Protein AF-X1B5K2-F1 (afdb_monomer_lite)

Organism: NCBI:txid412755

Radius of gyration: 12.92 Å; chains: 1; bounding box: 32×36×31 Å

InterPro domains:
  IPR039564 Peptidase C39-like [PF13529] (12-73)

Sequence (97 aa):
KELGFESKYCSLTLEEIKNALVKNIPIIAIQDYSLSNSLAHARVIIGYDDIHQEIITNDPIIGKNYKMSYSNFLAINISSNKDYCKSILISQEDVTL

Foldseek 3Di:
DDPQKDKDWDKDFPVRVQVCLVVVWKKKFWFAPFLVGRDTAIWIFNDADPVQQWTFTAGPPPGHRDIDHPVRCLSGAPDPRSRITGIMIIGNDDDDD

Secondary structure (DSSP, 8-state):
---S-EEEEEEE-HHHHHHHHHTT--EEEEEEEETTEEEEEEEEEEEEETTTTEEEEEETTTEEEEEEEHHHHHHTBSSSSTT-EEEEEEESS----

pLDDT: mean 94.26, std 6.34, range [66.25, 98.62]

Structure (mmCIF, N/CA/C/O backbone):
data_AF-X1B5K2-F1
#
_entry.id   AF-X1B5K2-F1
#
loop_
_atom_site.group_PDB
_atom_site.id
_atom_site.type_symbol
_atom_site.label_atom_id
_atom_site.label_alt_id
_atom_site.label_comp_id
_atom_site.label_asym_id
_atom_site.label_entity_id
_atom_site.label_seq_id
_atom_site.pdbx_PDB_ins_code
_atom_site.Cartn_x
_atom_site.Cartn_y
_atom_site.Cartn_z
_atom_site.occupancy
_atom_site.B_iso_or_equiv
_atom_site.auth_seq_id
_atom_site.auth_comp_id
_atom_site.auth_asym_id
_atom_site.auth_atom_id
_atom_site.pdbx_PDB_model_num
ATOM 1 N N . LYS A 1 1 ? -16.928 19.448 -3.160 1.00 75.44 1 LYS A N 1
ATOM 2 C CA . LYS A 1 1 ? -17.779 18.955 -2.052 1.00 75.44 1 LYS A CA 1
ATOM 3 C C . LYS A 1 1 ? -16.917 18.018 -1.231 1.00 75.44 1 LYS A C 1
ATOM 5 O O . LYS A 1 1 ? -16.408 17.064 -1.804 1.00 75.44 1 LYS A O 1
ATOM 10 N N . GLU A 1 2 ? -16.690 18.338 0.033 1.00 88.25 2 GLU A N 1
ATOM 11 C CA . GLU A 1 2 ? -15.930 17.490 0.954 1.00 88.25 2 GLU A CA 1
ATOM 12 C C . GLU A 1 2 ? -16.828 16.366 1.485 1.00 88.25 2 GLU A C 1
ATOM 14 O O . GLU A 1 2 ? -18.052 16.523 1.537 1.00 88.25 2 GLU A O 1
ATOM 19 N N . LEU A 1 3 ? -16.231 15.217 1.809 1.00 90.75 3 LEU A N 1
ATOM 20 C CA . LEU A 1 3 ? -16.952 14.031 2.288 1.00 90.75 3 LEU A CA 1
ATOM 21 C C . LEU A 1 3 ? -17.012 13.937 3.824 1.00 90.75 3 LEU A C 1
ATOM 23 O O . LEU A 1 3 ? -17.673 13.035 4.327 1.00 90.75 3 LEU A O 1
ATOM 27 N N . GLY A 1 4 ? -16.366 14.860 4.548 1.00 92.25 4 GLY A N 1
ATOM 28 C CA . GLY A 1 4 ? -16.365 14.900 6.017 1.00 92.25 4 GLY A CA 1
ATOM 29 C C . GLY A 1 4 ? -15.451 13.868 6.685 1.00 92.25 4 GLY A C 1
ATOM 30 O O . GLY A 1 4 ? -15.752 13.435 7.789 1.00 92.25 4 GLY A O 1
ATOM 31 N N . PHE A 1 5 ? -14.380 13.446 6.006 1.00 90.81 5 PHE A N 1
ATOM 32 C CA . PHE A 1 5 ? -13.333 12.598 6.581 1.00 90.81 5 PHE A CA 1
ATOM 33 C C . PHE A 1 5 ? -12.066 13.411 6.802 1.00 90.81 5 PHE A C 1
ATOM 35 O O . PHE A 1 5 ? -11.729 14.255 5.966 1.00 90.81 5 PHE A O 1
ATOM 42 N N . GLU A 1 6 ? -11.331 13.065 7.851 1.00 91.69 6 GLU A N 1
ATOM 43 C CA . GLU A 1 6 ? -9.962 13.520 8.020 1.00 91.69 6 GLU A CA 1
ATOM 44 C C . GLU A 1 6 ? -9.032 12.718 7.116 1.00 91.69 6 GLU A C 1
ATOM 46 O O . GLU A 1 6 ? -9.230 11.522 6.865 1.00 91.69 6 GLU A O 1
ATOM 51 N N . SER A 1 7 ? -8.011 13.393 6.591 1.00 91.81 7 SER A N 1
ATOM 52 C CA . SER A 1 7 ? -7.016 12.747 5.745 1.00 91.81 7 SER A CA 1
ATOM 53 C C . SER A 1 7 ? -5.613 13.242 6.043 1.00 91.81 7 SER A C 1
ATOM 55 O O . SER A 1 7 ? -5.383 14.431 6.259 1.00 91.81 7 SER A O 1
ATOM 57 N N . LYS A 1 8 ? -4.653 12.319 6.016 1.00 93.19 8 LYS A N 1
ATOM 58 C CA . LYS A 1 8 ? -3.242 12.626 6.246 1.00 93.19 8 LYS A CA 1
ATOM 59 C C . LYS A 1 8 ? -2.391 11.995 5.164 1.00 93.19 8 LYS A C 1
ATOM 61 O O . LYS A 1 8 ? -2.379 10.776 5.012 1.00 93.19 8 LYS A O 1
ATOM 66 N N . TYR A 1 9 ? -1.644 12.830 4.450 1.00 95.12 9 TYR A N 1
ATOM 67 C CA . TYR A 1 9 ? -0.584 12.374 3.562 1.00 95.12 9 TYR A CA 1
ATOM 68 C C . TYR A 1 9 ? 0.708 12.170 4.358 1.00 95.12 9 TYR A C 1
ATOM 70 O O . TYR A 1 9 ? 1.170 13.076 5.054 1.00 95.12 9 TYR A O 1
ATOM 78 N N . CYS A 1 10 ? 1.291 10.980 4.271 1.00 95.31 10 CYS A N 1
ATOM 79 C CA . CYS A 1 10 ? 2.529 10.631 4.959 1.00 95.31 10 CYS A CA 1
ATOM 80 C C . CYS A 1 10 ? 3.309 9.550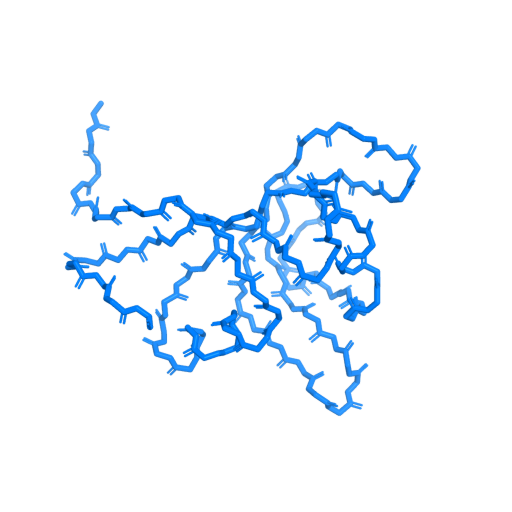 4.198 1.00 95.31 10 CYS A C 1
ATOM 82 O O . CYS A 1 10 ? 2.913 9.103 3.121 1.00 95.31 10 CYS A O 1
ATOM 84 N N . SER A 1 11 ? 4.440 9.142 4.763 1.00 96.44 11 SER A N 1
ATOM 85 C CA . SER A 1 11 ? 5.226 8.005 4.294 1.00 96.44 11 SER A CA 1
ATOM 86 C C . SER A 1 11 ? 5.201 6.931 5.369 1.00 96.44 11 SER A C 1
ATOM 88 O O . SER A 1 11 ? 5.526 7.236 6.513 1.00 96.44 11 SER A O 1
ATOM 90 N N . LEU A 1 12 ? 4.832 5.706 5.003 1.00 97.00 12 LEU A N 1
ATOM 91 C CA . LEU A 1 12 ? 4.711 4.579 5.926 1.00 97.00 12 LEU A CA 1
ATOM 92 C C . LEU A 1 12 ? 5.580 3.413 5.473 1.00 97.00 12 LEU A C 1
ATOM 94 O O . LEU A 1 12 ? 5.639 3.092 4.286 1.00 97.00 12 LEU A O 1
ATOM 98 N N . THR A 1 13 ? 6.206 2.750 6.427 1.00 97.94 13 THR A N 1
ATOM 99 C CA . THR A 1 13 ? 6.790 1.424 6.250 1.00 97.94 13 THR A CA 1
ATOM 100 C C . THR A 1 13 ? 5.699 0.363 6.127 1.00 97.94 13 THR A C 1
ATOM 102 O O . THR A 1 13 ? 4.547 0.573 6.515 1.00 97.94 13 THR A O 1
ATOM 105 N N . LEU A 1 14 ? 6.061 -0.817 5.617 1.00 97.75 14 LEU A N 1
ATOM 106 C CA . LEU A 1 14 ? 5.142 -1.956 5.570 1.00 97.75 14 LEU A CA 1
ATOM 107 C C . LEU A 1 14 ? 4.584 -2.306 6.962 1.00 97.75 14 LEU A C 1
ATOM 109 O O . LEU A 1 14 ? 3.411 -2.643 7.081 1.00 97.75 14 LEU A O 1
ATOM 113 N N . GLU A 1 15 ? 5.398 -2.190 8.010 1.00 97.88 15 GLU A N 1
ATOM 114 C CA . GLU A 1 15 ? 4.971 -2.476 9.381 1.00 97.88 15 GLU A CA 1
ATOM 115 C C . GLU A 1 15 ? 3.969 -1.436 9.903 1.00 97.88 15 GLU A C 1
ATOM 117 O O . GLU A 1 15 ? 2.941 -1.787 10.477 1.00 97.88 15 GLU A O 1
ATOM 122 N N . GLU A 1 16 ? 4.200 -0.148 9.639 1.00 97.25 16 GLU A N 1
ATOM 123 C CA . GLU A 1 16 ? 3.240 0.909 9.987 1.00 97.25 16 GLU A CA 1
ATOM 124 C C . GLU A 1 16 ? 1.917 0.755 9.224 1.00 97.25 16 GLU A C 1
ATOM 126 O O . GLU A 1 16 ? 0.849 0.983 9.795 1.00 97.25 16 GLU A O 1
ATOM 131 N N . ILE A 1 17 ? 1.971 0.304 7.965 1.00 97.25 17 ILE A N 1
ATOM 132 C CA . ILE A 1 17 ? 0.776 -0.051 7.189 1.00 97.25 17 ILE A CA 1
ATOM 133 C C . ILE A 1 17 ? 0.000 -1.172 7.890 1.00 97.25 17 ILE A C 1
ATOM 135 O O . ILE A 1 17 ? -1.204 -1.036 8.102 1.00 97.25 17 ILE A O 1
ATOM 139 N N . LYS A 1 18 ? 0.663 -2.264 8.291 1.00 97.06 18 LYS A N 1
ATOM 140 C CA . LYS A 1 18 ? 0.008 -3.366 9.019 1.00 97.06 18 LYS A CA 1
ATOM 141 C C . LYS A 1 18 ? -0.618 -2.887 10.327 1.00 97.06 18 LYS A C 1
ATOM 143 O O . LYS A 1 18 ? -1.778 -3.195 10.597 1.00 97.06 18 LYS A O 1
ATOM 148 N N . ASN A 1 19 ? 0.103 -2.069 11.091 1.00 95.75 19 ASN A N 1
ATOM 149 C CA . ASN A 1 19 ? -0.389 -1.494 12.344 1.00 95.75 19 ASN A CA 1
ATOM 150 C C . ASN A 1 19 ? -1.644 -0.630 12.144 1.00 95.75 19 ASN A C 1
ATOM 152 O O . ASN A 1 19 ? -2.565 -0.678 12.961 1.00 95.75 19 ASN A O 1
ATOM 156 N N . ALA A 1 20 ? -1.718 0.135 11.054 1.00 94.19 20 ALA A N 1
ATOM 157 C CA . ALA A 1 20 ? -2.913 0.898 10.706 1.00 94.19 20 ALA A CA 1
ATOM 158 C C . ALA A 1 20 ? -4.097 -0.010 10.327 1.00 94.19 20 ALA A C 1
ATOM 160 O O . ALA A 1 20 ? -5.223 0.235 10.764 1.00 94.19 20 ALA A O 1
ATOM 161 N N . LEU A 1 21 ? -3.851 -1.090 9.579 1.00 94.1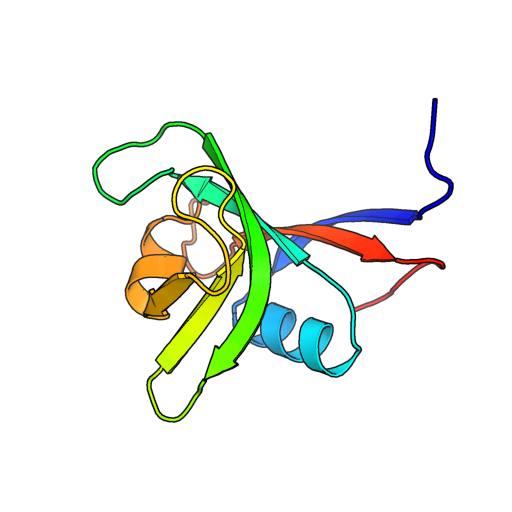2 21 LEU A N 1
ATOM 162 C CA . LEU A 1 21 ? -4.890 -2.048 9.188 1.00 94.12 21 LEU A CA 1
ATOM 163 C C . LEU A 1 21 ? -5.480 -2.787 10.398 1.00 94.12 21 LEU A C 1
ATOM 165 O O . LEU A 1 21 ? -6.694 -2.959 10.463 1.00 94.12 21 LEU A O 1
ATOM 169 N N . VAL A 1 22 ? -4.662 -3.145 11.395 1.00 94.56 22 VAL A N 1
ATOM 170 C CA . VAL A 1 22 ? -5.137 -3.718 12.675 1.00 94.56 22 VAL A CA 1
ATOM 171 C C . VAL A 1 22 ? -6.081 -2.755 13.410 1.00 94.56 22 VAL A C 1
ATOM 173 O O . VAL A 1 22 ? -7.031 -3.186 14.061 1.00 94.56 22 VAL A O 1
ATOM 176 N N . LYS A 1 23 ? -5.863 -1.443 13.266 1.00 91.06 23 LYS A N 1
ATOM 177 C CA . LYS A 1 23 ? -6.730 -0.381 13.803 1.00 91.06 23 LYS A CA 1
ATOM 178 C C . LYS A 1 23 ? -7.945 -0.075 12.903 1.00 91.06 23 LYS A C 1
ATOM 180 O O . LYS A 1 23 ? -8.667 0.876 13.179 1.00 91.06 23 LYS A O 1
ATOM 185 N N . ASN A 1 24 ? -8.190 -0.863 11.849 1.00 90.12 24 ASN A N 1
ATOM 186 C CA . ASN A 1 24 ? -9.231 -0.648 10.832 1.00 90.12 24 ASN A CA 1
ATOM 187 C C . ASN A 1 24 ? -9.127 0.698 10.094 1.00 90.12 24 ASN A C 1
ATOM 189 O O . ASN A 1 24 ? -10.135 1.244 9.644 1.00 90.12 24 ASN A O 1
ATOM 193 N N . ILE A 1 25 ? -7.915 1.239 9.953 1.00 89.44 25 ILE A N 1
ATOM 194 C CA . ILE A 1 25 ? -7.682 2.470 9.198 1.00 89.44 25 ILE A CA 1
ATOM 195 C C . ILE A 1 25 ? -7.352 2.096 7.747 1.00 89.44 25 ILE A C 1
ATOM 197 O O . ILE A 1 25 ? -6.319 1.462 7.506 1.00 89.44 25 ILE A O 1
ATOM 201 N N . PRO A 1 26 ? -8.189 2.471 6.763 1.00 85.81 26 PRO A N 1
ATOM 202 C CA . PRO A 1 26 ? -7.882 2.239 5.360 1.00 85.81 26 PRO A CA 1
ATOM 203 C C . PRO A 1 26 ? -6.707 3.117 4.914 1.00 85.81 26 PRO A C 1
ATOM 205 O O . PRO A 1 26 ? -6.637 4.306 5.235 1.00 85.81 26 PRO A O 1
ATOM 208 N N . ILE A 1 27 ? -5.805 2.534 4.124 1.00 96.38 27 ILE A N 1
ATOM 209 C CA . ILE A 1 27 ? -4.652 3.237 3.554 1.00 96.38 27 ILE A CA 1
ATOM 210 C C . ILE A 1 27 ? -4.765 3.250 2.038 1.00 96.38 27 ILE A C 1
ATOM 212 O O . ILE A 1 27 ? -4.989 2.215 1.413 1.00 96.38 27 ILE A O 1
ATOM 216 N N . ILE A 1 28 ? -4.550 4.415 1.433 1.00 98.06 28 ILE A N 1
ATOM 217 C CA . ILE A 1 28 ? -4.331 4.540 -0.007 1.00 98.06 28 ILE A CA 1
ATOM 218 C C . ILE A 1 28 ? -2.827 4.642 -0.254 1.00 98.06 28 ILE A C 1
ATOM 220 O O . ILE A 1 28 ? -2.208 5.627 0.140 1.00 98.06 28 ILE A O 1
ATOM 224 N N . ALA A 1 29 ? -2.247 3.647 -0.920 1.00 98.06 29 ALA A N 1
ATOM 225 C CA . ALA A 1 29 ? -0.862 3.669 -1.377 1.00 98.06 29 ALA A CA 1
ATOM 226 C C . ALA A 1 29 ? -0.741 4.440 -2.693 1.00 98.06 29 ALA A C 1
ATOM 228 O O . ALA A 1 29 ? -1.541 4.225 -3.605 1.00 98.06 29 ALA A O 1
ATOM 229 N N . ILE A 1 30 ? 0.282 5.287 -2.805 1.00 98.00 30 ILE A N 1
ATOM 230 C CA . ILE A 1 30 ? 0.650 6.012 -4.024 1.00 98.00 30 ILE A CA 1
ATOM 231 C C . ILE A 1 30 ? 1.994 5.480 -4.519 1.00 98.00 30 ILE A C 1
ATOM 233 O O . ILE A 1 30 ? 3.041 5.677 -3.896 1.00 98.00 30 ILE A O 1
ATOM 237 N N . GLN A 1 31 ? 1.949 4.783 -5.647 1.00 97.81 31 GLN A N 1
ATOM 238 C CA . GLN A 1 31 ? 3.038 3.958 -6.161 1.00 97.81 31 GLN A CA 1
ATOM 239 C C . GLN A 1 31 ? 3.158 4.095 -7.675 1.00 97.81 31 GLN A C 1
ATOM 241 O O . GLN A 1 31 ? 2.259 4.613 -8.333 1.00 97.81 31 GLN A O 1
ATOM 246 N N . ASP A 1 32 ? 4.255 3.603 -8.237 1.00 97.69 32 ASP A N 1
ATOM 247 C CA . ASP A 1 32 ? 4.317 3.326 -9.663 1.00 97.69 32 ASP A CA 1
ATOM 248 C C . ASP A 1 32 ? 3.258 2.265 -10.007 1.00 97.69 32 ASP A C 1
ATOM 250 O O . ASP A 1 32 ? 2.958 1.355 -9.216 1.00 97.69 32 ASP A O 1
ATOM 254 N N . TYR A 1 33 ? 2.669 2.367 -11.198 1.00 95.75 33 TYR A N 1
ATOM 255 C CA . TYR A 1 33 ? 1.693 1.388 -11.668 1.00 95.75 33 TYR A CA 1
ATOM 256 C C . TYR A 1 33 ? 2.283 -0.026 -11.656 1.00 95.75 33 TYR A C 1
ATOM 258 O O . TYR A 1 33 ? 1.623 -0.974 -11.239 1.00 95.75 33 TYR A O 1
ATOM 266 N N . SER A 1 34 ? 3.535 -0.185 -12.076 1.00 95.19 34 SER A N 1
ATOM 267 C CA . SER A 1 34 ? 4.247 -1.464 -12.014 1.00 95.19 34 SER A CA 1
ATOM 268 C C . SER A 1 34 ? 5.756 -1.240 -12.091 1.00 95.19 34 SER A C 1
ATOM 270 O O . SER A 1 34 ? 6.202 -0.141 -12.404 1.00 95.19 34 SER A O 1
ATOM 272 N N . LEU A 1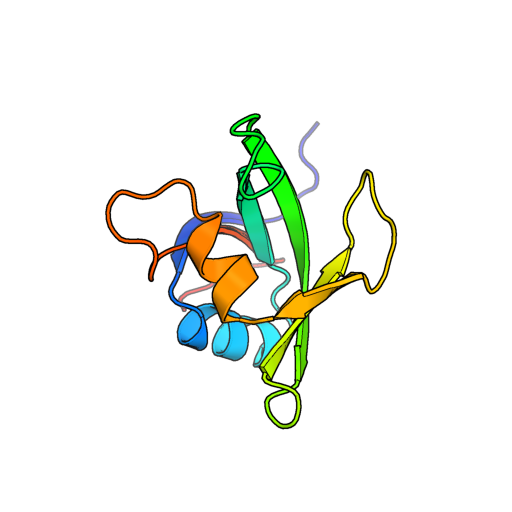 35 ? 6.548 -2.300 -11.917 1.00 94.12 35 LEU A N 1
ATOM 273 C CA . LEU A 1 35 ? 8.011 -2.248 -12.058 1.00 94.12 35 LEU A CA 1
ATOM 274 C C . LEU A 1 35 ? 8.489 -1.711 -13.420 1.00 94.12 35 LEU A C 1
ATOM 276 O O . LEU A 1 35 ? 9.584 -1.169 -13.510 1.00 94.12 35 LEU A O 1
ATOM 280 N N . SER A 1 36 ? 7.683 -1.860 -14.475 1.00 95.88 36 SER A N 1
ATOM 281 C CA . SER A 1 36 ? 8.002 -1.408 -15.835 1.00 95.88 36 SER A CA 1
ATOM 282 C C . SER A 1 36 ? 7.227 -0.161 -16.273 1.00 95.88 36 SER A C 1
ATOM 284 O O . SER A 1 36 ? 7.331 0.241 -17.429 1.00 95.88 36 SER A O 1
ATOM 286 N N . ASN A 1 37 ? 6.408 0.431 -15.399 1.00 95.06 37 ASN A N 1
ATOM 287 C CA . ASN A 1 37 ? 5.583 1.593 -15.727 1.00 95.06 37 ASN A CA 1
ATOM 288 C C . ASN A 1 37 ? 5.496 2.537 -14.524 1.00 95.06 37 ASN A C 1
ATOM 290 O O . ASN A 1 37 ? 4.771 2.260 -13.568 1.00 95.06 37 ASN A O 1
ATOM 294 N N . SER A 1 38 ? 6.201 3.663 -14.624 1.00 94.88 38 SER A N 1
ATOM 295 C CA . SER A 1 38 ? 6.297 4.697 -13.591 1.00 94.88 38 SER A CA 1
ATOM 296 C C . SER A 1 38 ? 5.134 5.697 -13.594 1.00 94.88 38 SER A C 1
ATOM 298 O O . SER A 1 38 ? 5.245 6.795 -13.048 1.00 94.88 38 SER A O 1
ATOM 300 N N . LEU A 1 39 ? 4.031 5.392 -14.282 1.00 95.75 39 LEU A N 1
ATOM 301 C CA . LEU A 1 39 ? 2.820 6.194 -14.169 1.00 95.75 39 LEU A CA 1
ATOM 302 C C . LEU A 1 39 ? 2.291 6.076 -12.737 1.00 95.75 39 LEU A C 1
ATOM 304 O O . LEU A 1 39 ? 2.081 4.968 -12.242 1.00 95.75 39 LEU A O 1
ATOM 308 N N . ALA A 1 40 ? 2.093 7.218 -12.080 1.00 95.19 40 ALA A N 1
ATOM 309 C CA . ALA A 1 40 ? 1.61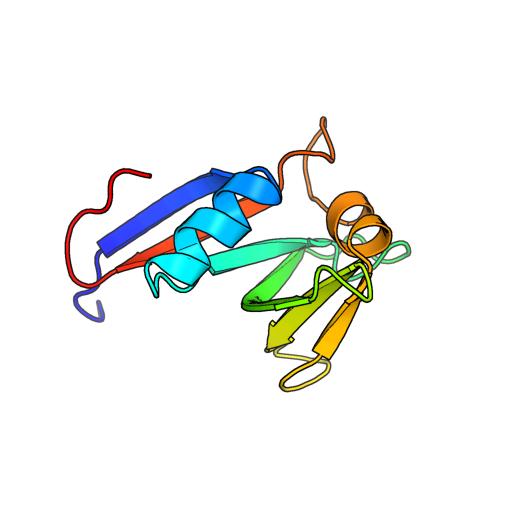1 7.258 -10.707 1.00 95.19 40 ALA A CA 1
ATOM 310 C C . ALA A 1 40 ? 0.221 6.623 -10.601 1.00 95.19 40 ALA A C 1
ATOM 312 O O . ALA A 1 40 ? -0.693 6.956 -11.356 1.00 95.19 40 ALA A O 1
ATOM 313 N N . HIS A 1 41 ? 0.064 5.727 -9.636 1.00 97.50 41 HIS A N 1
ATOM 314 C CA . HIS A 1 41 ? -1.127 4.920 -9.444 1.00 97.50 41 HIS A CA 1
ATOM 315 C C . HIS A 1 41 ? -1.490 4.843 -7.965 1.00 97.50 41 HIS A C 1
ATOM 317 O O . HIS A 1 41 ? -0.619 4.862 -7.092 1.00 97.50 41 HIS A O 1
ATOM 323 N N . ALA A 1 42 ? -2.789 4.756 -7.690 1.00 97.62 42 ALA A N 1
ATOM 324 C CA . ALA A 1 42 ? -3.321 4.681 -6.340 1.00 97.62 42 ALA A CA 1
ATOM 325 C C . ALA A 1 42 ? -4.041 3.352 -6.115 1.00 97.62 42 ALA A C 1
ATOM 327 O O . ALA A 1 42 ? -4.806 2.894 -6.965 1.00 97.62 42 ALA A O 1
ATOM 328 N N . ARG A 1 43 ? -3.814 2.746 -4.948 1.00 97.50 43 ARG A N 1
ATOM 329 C CA . ARG A 1 43 ? -4.425 1.473 -4.541 1.00 97.50 43 ARG A CA 1
ATOM 330 C C . ARG A 1 43 ? -4.904 1.570 -3.108 1.00 97.50 43 ARG A C 1
ATOM 332 O O . ARG A 1 43 ? -4.205 2.145 -2.281 1.00 97.50 43 ARG A O 1
ATOM 339 N N . VAL A 1 44 ? -6.049 0.973 -2.790 1.00 97.69 44 VAL A N 1
ATOM 340 C CA . VAL A 1 44 ? -6.491 0.864 -1.393 1.00 97.69 44 VAL A CA 1
ATOM 341 C C . VAL A 1 44 ? -5.914 -0.413 -0.807 1.00 97.69 44 VAL A C 1
ATOM 343 O O . VAL A 1 44 ? -6.230 -1.496 -1.290 1.00 97.69 44 VAL A O 1
ATOM 346 N N . ILE A 1 45 ? -5.091 -0.306 0.226 1.00 97.56 45 ILE A N 1
ATOM 347 C CA . ILE A 1 45 ? -4.625 -1.449 1.004 1.00 97.56 45 ILE A CA 1
ATOM 348 C C . ILE A 1 45 ? -5.737 -1.858 1.966 1.00 97.56 45 ILE A C 1
ATOM 350 O O . ILE A 1 45 ? -6.258 -1.026 2.707 1.00 97.56 45 ILE A O 1
ATOM 354 N N . ILE A 1 46 ? -6.101 -3.139 1.946 1.00 95.62 46 ILE A N 1
ATOM 355 C CA . ILE A 1 46 ? -7.211 -3.679 2.744 1.00 95.62 46 ILE A CA 1
ATOM 356 C C . ILE A 1 46 ? -6.810 -4.855 3.635 1.00 95.62 46 ILE A C 1
ATOM 358 O O . ILE A 1 46 ? -7.623 -5.325 4.424 1.00 95.62 46 ILE A O 1
ATOM 362 N N . GLY A 1 47 ? -5.582 -5.352 3.512 1.00 96.56 47 GLY A N 1
ATOM 363 C CA . GLY A 1 47 ? -5.117 -6.480 4.304 1.00 96.56 47 GLY A CA 1
ATOM 364 C C . GLY A 1 47 ? -3.702 -6.901 3.951 1.00 96.56 47 GLY A C 1
ATOM 365 O O . GLY A 1 47 ? -3.073 -6.349 3.045 1.00 96.56 47 GLY A O 1
ATOM 366 N N . TYR A 1 48 ? -3.222 -7.900 4.676 1.00 97.75 48 TYR A N 1
ATOM 367 C CA . TYR A 1 48 ? -1.912 -8.504 4.497 1.00 97.75 48 TYR A CA 1
ATOM 368 C C . TYR A 1 48 ? -1.957 -9.982 4.904 1.00 97.75 48 TYR A C 1
ATOM 370 O O . TYR A 1 48 ? -2.844 -10.398 5.651 1.00 97.75 48 TYR A O 1
ATOM 378 N N . ASP A 1 49 ? -1.011 -10.765 4.399 1.00 97.94 49 ASP A N 1
ATOM 379 C CA . ASP A 1 49 ? -0.819 -12.178 4.709 1.00 97.94 49 ASP A CA 1
ATOM 380 C C . ASP A 1 49 ? 0.673 -12.430 4.951 1.00 97.94 49 ASP A C 1
ATOM 382 O O . ASP A 1 49 ? 1.473 -12.467 4.017 1.00 97.94 49 ASP A O 1
ATOM 386 N N . ASP A 1 50 ? 1.059 -12.593 6.217 1.00 97.94 50 ASP A N 1
ATOM 387 C CA . ASP A 1 50 ? 2.457 -12.824 6.595 1.00 97.94 50 ASP A CA 1
ATOM 388 C C . ASP A 1 50 ? 2.947 -14.249 6.320 1.00 97.94 50 ASP A C 1
ATOM 390 O O . ASP A 1 50 ? 4.157 -14.459 6.227 1.00 97.94 50 ASP A O 1
ATOM 394 N N . ILE A 1 51 ? 2.041 -15.217 6.141 1.00 98.12 51 ILE A N 1
ATOM 395 C CA . ILE A 1 51 ? 2.415 -16.590 5.775 1.00 98.12 51 ILE A CA 1
ATOM 396 C C . ILE A 1 51 ? 2.916 -16.601 4.329 1.00 98.12 51 ILE A C 1
ATOM 398 O O . ILE A 1 51 ? 3.957 -17.191 4.039 1.00 98.12 51 ILE A O 1
ATOM 402 N N . HIS A 1 52 ? 2.204 -15.913 3.435 1.00 98.19 52 HIS A N 1
ATOM 403 C CA . HIS A 1 52 ? 2.554 -15.823 2.013 1.00 98.19 52 HIS A CA 1
ATOM 404 C C . HIS A 1 52 ? 3.395 -14.585 1.661 1.00 98.19 52 HIS A C 1
ATOM 406 O O . HIS A 1 52 ? 3.878 -14.473 0.536 1.00 98.19 52 HIS A O 1
ATOM 412 N N . GLN A 1 53 ? 3.608 -13.680 2.621 1.00 98.44 53 GLN A N 1
ATOM 413 C CA . GLN A 1 53 ? 4.279 -12.388 2.447 1.00 98.44 53 GLN A CA 1
ATOM 41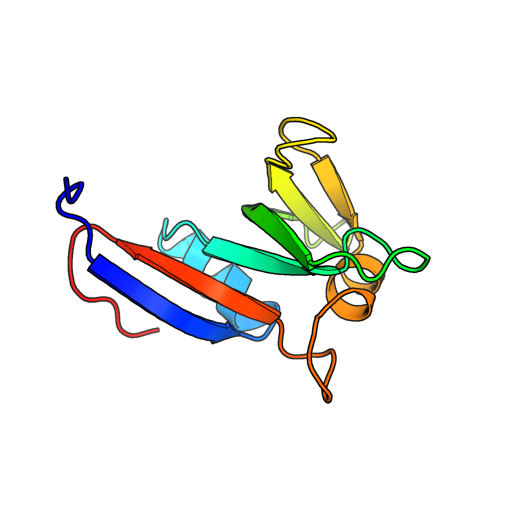4 C C . GLN A 1 53 ? 3.627 -11.516 1.367 1.00 98.44 53 GLN A C 1
ATOM 416 O O . GLN A 1 53 ? 4.293 -11.010 0.458 1.00 98.44 53 GLN A O 1
ATOM 421 N N . GLU A 1 54 ? 2.310 -11.347 1.464 1.00 98.56 54 GLU A N 1
ATOM 422 C CA . GLU A 1 54 ? 1.498 -10.628 0.485 1.00 98.56 54 GLU A CA 1
ATOM 423 C C . GLU A 1 54 ? 0.767 -9.442 1.107 1.00 98.56 54 GLU A C 1
ATOM 425 O O . GLU A 1 54 ? 0.198 -9.529 2.193 1.00 98.56 54 GLU A O 1
ATOM 430 N N . ILE A 1 55 ? 0.717 -8.331 0.379 1.00 98.12 55 ILE A N 1
ATOM 431 C CA . ILE A 1 55 ? -0.217 -7.240 0.634 1.00 98.12 55 ILE A CA 1
ATOM 432 C C . ILE A 1 55 ? -1.463 -7.442 -0.231 1.00 98.12 55 ILE A C 1
ATOM 434 O O . ILE A 1 55 ? -1.374 -7.877 -1.383 1.00 98.12 55 ILE A O 1
ATOM 438 N N . ILE A 1 56 ? -2.632 -7.117 0.314 1.00 97.88 56 ILE A N 1
ATOM 439 C CA . ILE A 1 56 ? -3.921 -7.264 -0.361 1.00 97.88 56 ILE A CA 1
ATOM 440 C C . ILE A 1 56 ? -4.490 -5.874 -0.617 1.00 97.88 56 ILE A C 1
ATOM 442 O O . ILE A 1 56 ? -4.644 -5.063 0.300 1.00 97.88 56 ILE A O 1
ATOM 446 N N . THR A 1 57 ? -4.817 -5.602 -1.876 1.00 97.56 57 THR A N 1
ATOM 447 C CA . THR A 1 57 ? -5.270 -4.289 -2.329 1.00 97.56 57 THR A CA 1
ATOM 448 C C . THR A 1 57 ? -6.563 -4.364 -3.132 1.00 97.56 57 THR A C 1
ATOM 450 O O . THR A 1 57 ? -6.864 -5.365 -3.778 1.00 97.56 57 THR A O 1
ATOM 453 N N . ASN A 1 58 ? -7.328 -3.278 -3.124 1.00 97.62 58 ASN A N 1
ATOM 454 C CA . ASN A 1 58 ? -8.283 -2.981 -4.180 1.00 97.62 58 ASN A CA 1
ATOM 455 C C . ASN A 1 58 ? -7.612 -2.013 -5.153 1.00 97.62 58 ASN A C 1
ATOM 457 O O . ASN A 1 58 ? -7.329 -0.862 -4.810 1.00 97.62 58 ASN A O 1
ATOM 461 N N . ASP A 1 59 ? -7.355 -2.500 -6.359 1.00 96.81 59 ASP A N 1
ATOM 462 C CA . ASP A 1 59 ? -6.740 -1.746 -7.440 1.00 96.81 59 ASP A CA 1
ATOM 463 C C . ASP A 1 59 ? -7.838 -1.304 -8.428 1.00 96.81 59 ASP A C 1
ATOM 465 O O . ASP A 1 59 ? -8.618 -2.145 -8.884 1.00 96.81 59 ASP A O 1
ATOM 469 N N . PRO A 1 60 ? -7.944 -0.007 -8.768 1.00 96.44 60 PRO A N 1
ATOM 470 C CA . PRO A 1 60 ? -9.003 0.488 -9.647 1.00 96.44 60 PRO A CA 1
ATOM 471 C C . PRO A 1 60 ? -8.899 -0.014 -11.098 1.00 96.44 60 PRO A C 1
ATOM 473 O O . PRO A 1 60 ? -9.884 0.076 -11.828 1.00 96.44 60 PRO A O 1
ATOM 476 N N . ILE A 1 61 ? -7.741 -0.533 -11.520 1.00 95.88 61 ILE A N 1
ATOM 477 C CA . ILE A 1 61 ? -7.504 -1.082 -12.863 1.00 95.88 61 ILE A CA 1
ATOM 478 C C . ILE A 1 61 ? -7.565 -2.615 -12.843 1.00 95.88 61 ILE A C 1
ATOM 480 O O . ILE A 1 61 ? -8.204 -3.208 -13.708 1.00 95.88 61 ILE A O 1
ATOM 484 N N . ILE A 1 62 ? -6.914 -3.263 -11.870 1.00 94.94 62 ILE A N 1
ATOM 485 C CA . ILE A 1 62 ? -6.807 -4.736 -11.813 1.00 94.94 62 ILE A CA 1
ATOM 486 C C . ILE A 1 62 ? -8.040 -5.371 -11.155 1.00 94.94 62 ILE A C 1
ATOM 488 O O . ILE A 1 62 ? -8.494 -6.433 -11.581 1.00 94.94 62 ILE A O 1
ATOM 492 N N . GLY A 1 63 ? -8.599 -4.730 -10.127 1.00 96.81 63 GLY A N 1
ATOM 493 C CA . GLY A 1 63 ? -9.777 -5.201 -9.406 1.00 96.81 63 GLY A CA 1
ATOM 494 C C . GLY A 1 63 ? -9.569 -5.376 -7.901 1.00 96.81 63 GLY A C 1
ATOM 495 O O . GLY A 1 63 ? -8.586 -4.937 -7.302 1.00 96.81 63 GLY A O 1
ATOM 496 N N . LYS A 1 64 ? -10.564 -6.002 -7.267 1.00 97.50 64 LYS A N 1
ATOM 497 C CA . LYS A 1 64 ? -10.615 -6.197 -5.813 1.00 97.50 64 LYS A CA 1
ATOM 498 C C . LYS A 1 64 ? -9.745 -7.365 -5.358 1.00 97.50 64 LYS A C 1
ATOM 500 O O . LYS A 1 64 ? -9.607 -8.343 -6.087 1.00 97.50 64 LYS A O 1
ATOM 505 N N . ASN A 1 65 ? -9.264 -7.296 -4.116 1.00 97.25 65 ASN A N 1
ATOM 506 C CA . ASN A 1 65 ? -8.456 -8.341 -3.471 1.00 97.25 65 ASN A CA 1
ATOM 507 C C . ASN A 1 65 ? -7.214 -8.749 -4.284 1.00 97.25 65 ASN A C 1
ATOM 509 O O . ASN A 1 65 ? -6.788 -9.903 -4.240 1.00 97.25 65 ASN A O 1
ATOM 513 N N . TYR A 1 66 ? -6.645 -7.814 -5.044 1.00 97.56 66 TYR A N 1
ATOM 514 C CA . TYR A 1 66 ? -5.411 -8.039 -5.771 1.00 97.56 66 TYR A CA 1
ATOM 515 C C . TYR A 1 66 ? -4.261 -8.221 -4.783 1.00 97.56 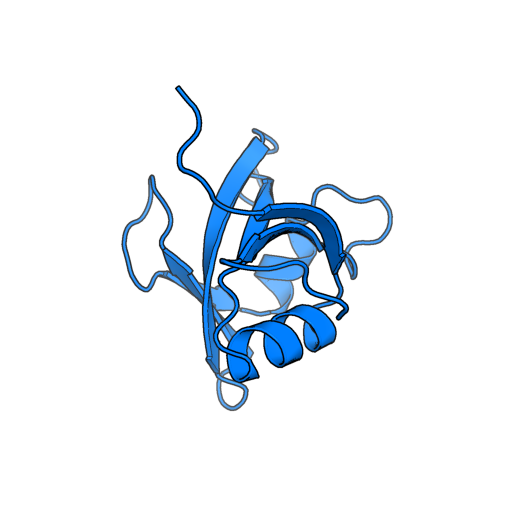66 TYR A C 1
ATOM 517 O O . TYR A 1 66 ? -4.023 -7.371 -3.920 1.00 97.56 66 TYR A O 1
ATOM 525 N N . LYS A 1 67 ? -3.563 -9.346 -4.919 1.00 98.12 67 LYS A N 1
ATOM 526 C CA . LYS A 1 67 ? -2.458 -9.739 -4.055 1.00 98.12 67 LYS A CA 1
ATOM 527 C C . LYS A 1 67 ? -1.131 -9.429 -4.723 1.00 98.12 67 LYS A C 1
ATOM 529 O O . LYS A 1 67 ? -0.943 -9.709 -5.907 1.00 98.12 67 LYS A O 1
ATOM 534 N N . MET A 1 68 ? -0.207 -8.881 -3.950 1.00 97.38 68 MET A N 1
ATOM 535 C CA . MET A 1 68 ? 1.146 -8.584 -4.396 1.00 97.38 68 MET A CA 1
ATOM 536 C C . MET A 1 68 ? 2.128 -8.982 -3.302 1.00 97.38 68 MET A C 1
ATOM 538 O O . MET A 1 68 ? 1.877 -8.708 -2.133 1.00 97.38 68 MET A O 1
ATOM 542 N N . SER A 1 69 ? 3.259 -9.593 -3.662 1.00 98.44 69 SER A N 1
ATOM 543 C CA . SER A 1 69 ? 4.305 -9.867 -2.674 1.00 98.44 69 SER A CA 1
ATOM 544 C C . SER A 1 69 ? 4.804 -8.566 -2.040 1.00 98.44 69 SER A C 1
ATOM 546 O O . SER A 1 69 ? 4.866 -7.525 -2.701 1.00 98.44 69 SER A O 1
ATOM 548 N N . TYR A 1 70 ? 5.228 -8.623 -0.779 1.00 98.62 70 TYR A N 1
ATOM 549 C CA . TYR A 1 70 ? 5.825 -7.474 -0.093 1.00 98.62 70 TYR A CA 1
ATOM 550 C C . TYR A 1 70 ? 6.999 -6.880 -0.877 1.00 98.62 70 TYR A C 1
ATOM 552 O O . TYR A 1 70 ? 7.098 -5.665 -1.014 1.00 98.62 70 TYR A O 1
ATOM 560 N N . SER A 1 71 ? 7.846 -7.727 -1.466 1.00 98.19 71 SER A N 1
ATOM 561 C CA . SER A 1 71 ? 8.976 -7.289 -2.290 1.00 98.19 71 SER A CA 1
ATOM 562 C C . SER A 1 71 ? 8.544 -6.465 -3.505 1.00 98.19 71 SER A C 1
ATOM 564 O O . SER A 1 71 ? 9.098 -5.393 -3.747 1.00 98.19 71 SER A O 1
ATOM 566 N N . ASN A 1 72 ? 7.530 -6.924 -4.244 1.00 97.81 72 ASN A N 1
ATOM 567 C CA . ASN A 1 72 ? 7.018 -6.204 -5.407 1.00 97.81 72 ASN A CA 1
ATOM 568 C C . ASN A 1 72 ? 6.331 -4.904 -4.989 1.00 97.81 72 ASN A C 1
ATOM 570 O O . ASN A 1 72 ? 6.530 -3.883 -5.643 1.00 97.81 72 ASN A O 1
ATOM 574 N N . PHE A 1 73 ? 5.587 -4.928 -3.881 1.00 97.94 73 PHE A N 1
ATOM 575 C CA . PHE A 1 73 ? 4.931 -3.745 -3.334 1.00 97.94 73 PHE A CA 1
ATOM 576 C C . PHE A 1 73 ? 5.940 -2.662 -2.940 1.00 97.94 73 PHE A C 1
ATOM 578 O O . PHE A 1 73 ? 5.770 -1.501 -3.300 1.00 97.94 73 PHE A O 1
ATOM 585 N N . LEU A 1 74 ? 7.024 -3.023 -2.252 1.00 98.12 74 LEU A N 1
ATOM 586 C CA . LEU A 1 74 ? 8.056 -2.055 -1.875 1.00 98.12 74 LEU A CA 1
ATOM 587 C C . LEU A 1 74 ? 8.814 -1.528 -3.100 1.00 98.12 74 LEU A C 1
ATOM 589 O O . LEU A 1 74 ? 9.075 -0.330 -3.209 1.00 98.12 74 LEU A O 1
ATOM 593 N N . ALA A 1 75 ? 9.118 -2.394 -4.067 1.00 97.69 75 ALA A N 1
ATOM 594 C CA . ALA A 1 75 ? 9.881 -2.019 -5.254 1.00 97.69 75 ALA A CA 1
ATOM 595 C C . ALA A 1 75 ? 9.190 -0.940 -6.115 1.00 97.69 75 ALA A C 1
ATOM 597 O O . ALA A 1 75 ? 9.873 -0.108 -6.725 1.00 97.69 75 ALA A O 1
ATOM 598 N N . ILE A 1 76 ? 7.854 -0.887 -6.110 1.00 97.38 76 ILE A N 1
ATOM 599 C CA . ILE A 1 76 ? 7.065 0.120 -6.839 1.00 97.38 76 ILE A CA 1
ATOM 600 C C . ILE A 1 76 ? 6.776 1.401 -6.032 1.00 97.38 76 ILE A C 1
ATOM 602 O O . ILE A 1 76 ? 6.048 2.270 -6.502 1.00 97.38 76 ILE A O 1
ATOM 606 N N . ASN A 1 77 ? 7.339 1.577 -4.832 1.00 97.75 77 ASN A N 1
ATOM 607 C CA . ASN A 1 77 ? 7.171 2.822 -4.071 1.00 97.75 77 ASN A CA 1
ATOM 608 C C . ASN A 1 77 ? 7.822 4.029 -4.773 1.00 97.75 77 ASN A C 1
ATOM 610 O O . ASN A 1 77 ? 8.982 3.967 -5.180 1.00 97.75 77 ASN A O 1
ATOM 614 N N . ILE A 1 78 ? 7.115 5.164 -4.861 1.00 94.06 78 ILE A N 1
ATOM 615 C CA . ILE A 1 78 ? 7.639 6.414 -5.454 1.00 94.06 78 ILE A CA 1
ATOM 616 C C . ILE A 1 78 ? 8.420 7.207 -4.394 1.00 94.06 78 ILE A C 1
ATOM 618 O O . ILE A 1 78 ? 8.047 8.317 -3.993 1.00 94.06 78 ILE A O 1
ATOM 622 N N . SER A 1 79 ? 9.502 6.623 -3.898 1.00 88.62 79 SER A N 1
ATOM 623 C CA . SER A 1 79 ? 10.383 7.189 -2.875 1.00 88.62 79 SER A CA 1
ATOM 624 C C . SER A 1 79 ? 11.837 6.820 -3.171 1.00 88.62 79 SER A C 1
ATOM 626 O O . SER A 1 79 ? 12.121 5.808 -3.813 1.00 88.62 79 SER A O 1
ATOM 628 N N . SER A 1 80 ? 12.774 7.660 -2.723 1.00 88.75 80 SER A N 1
ATOM 629 C CA . SER A 1 80 ? 14.209 7.359 -2.817 1.00 88.75 80 SER A CA 1
ATOM 630 C C . SER A 1 80 ? 14.593 6.168 -1.937 1.00 88.75 80 SER A C 1
ATOM 632 O O . SER A 1 80 ? 15.444 5.374 -2.327 1.00 88.75 80 SER A O 1
ATOM 634 N N . ASN A 1 81 ? 13.935 6.019 -0.781 1.00 94.94 81 ASN A N 1
ATOM 635 C CA . ASN A 1 81 ? 13.998 4.823 0.048 1.00 94.94 81 ASN A CA 1
ATOM 636 C C . ASN A 1 81 ? 12.715 3.994 -0.120 1.00 94.94 81 ASN A C 1
ATOM 638 O O . ASN A 1 81 ? 11.669 4.353 0.425 1.00 94.94 81 ASN A O 1
ATOM 642 N N . LYS A 1 82 ? 12.837 2.868 -0.831 1.00 95.06 82 LYS A N 1
ATOM 643 C CA . LYS A 1 82 ? 11.739 1.957 -1.178 1.00 95.06 82 LYS A CA 1
ATOM 644 C C . LYS A 1 82 ? 11.057 1.303 0.026 1.00 95.06 82 LYS A C 1
ATOM 646 O O . LYS A 1 82 ? 9.938 0.824 -0.134 1.00 95.06 82 LYS A O 1
ATOM 651 N N . ASP A 1 83 ? 11.644 1.365 1.218 1.00 96.69 83 ASP A N 1
ATOM 652 C CA . ASP A 1 83 ? 10.994 0.904 2.451 1.00 96.69 83 ASP A CA 1
ATOM 653 C C . ASP A 1 83 ? 9.804 1.787 2.854 1.00 96.69 83 ASP A C 1
ATOM 655 O O . ASP A 1 83 ? 8.937 1.347 3.606 1.00 96.69 83 ASP A O 1
ATOM 659 N N . TYR A 1 84 ? 9.729 3.015 2.327 1.00 97.56 84 TYR A N 1
ATOM 660 C CA . TYR A 1 84 ? 8.670 3.973 2.627 1.00 97.56 84 TYR A CA 1
ATOM 661 C C . TYR A 1 84 ? 7.689 4.127 1.465 1.00 97.56 84 TYR A C 1
ATOM 663 O O . TYR A 1 84 ? 8.038 4.623 0.389 1.00 97.56 84 TYR A O 1
ATOM 671 N N . CYS A 1 85 ? 6.432 3.776 1.716 1.00 97.81 85 CYS A N 1
ATOM 672 C CA . CYS A 1 85 ? 5.305 3.968 0.819 1.00 97.81 85 CYS A CA 1
ATOM 673 C C . CYS A 1 85 ? 4.641 5.326 1.070 1.00 97.81 85 CYS A C 1
ATOM 675 O O . CYS A 1 85 ? 4.180 5.607 2.180 1.00 97.81 85 CYS A O 1
ATOM 677 N N . LYS A 1 86 ? 4.532 6.156 0.028 1.00 97.69 86 LYS A N 1
ATOM 678 C CA . LYS A 1 86 ? 3.688 7.357 0.075 1.00 97.69 86 LYS A CA 1
ATOM 679 C C . LYS A 1 86 ? 2.239 6.928 0.241 1.00 97.69 86 LYS A C 1
ATOM 681 O O . LYS A 1 86 ? 1.730 6.153 -0.563 1.00 97.69 86 LYS A O 1
ATOM 686 N N . SER A 1 87 ? 1.597 7.437 1.278 1.00 97.31 87 SER A N 1
ATOM 687 C CA . SER A 1 87 ? 0.316 6.940 1.752 1.00 97.31 87 SER A CA 1
ATOM 688 C C . SER A 1 87 ? -0.625 8.090 2.087 1.00 97.31 87 SER A C 1
ATOM 690 O O . SER A 1 87 ? -0.195 9.143 2.558 1.00 97.31 87 SER A O 1
ATOM 692 N N . ILE A 1 88 ? -1.918 7.875 1.867 1.00 96.56 88 ILE A N 1
ATOM 693 C CA . ILE A 1 88 ? -2.991 8.705 2.413 1.00 96.56 88 ILE A CA 1
ATOM 694 C C . ILE A 1 88 ? -3.771 7.840 3.396 1.00 96.56 88 ILE A C 1
ATOM 696 O O . ILE A 1 88 ? -4.329 6.812 3.009 1.00 96.56 88 ILE A O 1
ATOM 700 N N . LEU A 1 89 ? -3.811 8.261 4.655 1.00 94.12 89 LEU A N 1
ATOM 701 C CA . LEU A 1 89 ? -4.753 7.727 5.631 1.00 94.12 89 LEU A CA 1
ATOM 702 C C . LEU A 1 89 ? -6.068 8.480 5.517 1.00 94.12 89 LEU A C 1
ATOM 704 O O . LEU A 1 89 ? -6.059 9.695 5.316 1.00 94.12 89 LEU A O 1
ATOM 708 N N . ILE A 1 90 ? -7.172 7.761 5.698 1.00 90.50 90 ILE A N 1
ATOM 709 C CA . ILE A 1 90 ? -8.510 8.341 5.793 1.00 90.50 90 ILE A CA 1
ATOM 710 C C . ILE A 1 90 ? -9.164 7.820 7.069 1.00 90.50 90 ILE A C 1
ATOM 712 O O . ILE A 1 90 ? -9.180 6.612 7.309 1.00 90.50 90 ILE A O 1
ATOM 716 N N . SER A 1 91 ? -9.718 8.720 7.873 1.00 88.81 91 SER A N 1
ATOM 717 C CA . SER A 1 91 ? -10.350 8.390 9.150 1.00 88.81 91 SER A CA 1
ATOM 718 C C . SER A 1 91 ? -11.535 9.309 9.447 1.00 88.81 91 SER A C 1
ATOM 720 O O . SER A 1 91 ? -11.705 10.355 8.824 1.00 88.81 91 SER A O 1
ATOM 722 N N . GLN A 1 92 ? -12.408 8.893 10.369 1.00 86.00 92 GLN A N 1
ATOM 723 C CA . GLN A 1 92 ? -13.538 9.721 10.818 1.00 86.00 92 GLN A CA 1
ATOM 724 C C . GLN A 1 92 ? -13.117 10.817 11.806 1.00 86.00 92 GLN A C 1
ATOM 726 O O . GLN A 1 92 ? -13.817 11.810 11.948 1.00 86.00 92 GLN A O 1
ATOM 731 N N . GLU A 1 93 ? -11.982 10.625 12.474 1.00 83.62 93 GLU A N 1
ATOM 732 C CA . GLU A 1 93 ? -11.391 11.535 13.454 1.00 83.62 93 GLU A CA 1
ATOM 733 C C . GLU A 1 93 ? -9.880 11.620 13.203 1.00 83.62 93 GLU A C 1
ATOM 735 O O . GLU A 1 93 ? -9.327 10.793 12.469 1.00 83.62 93 GLU A O 1
ATOM 740 N N . ASP A 1 94 ? -9.198 12.583 13.818 1.00 76.75 94 ASP A N 1
ATOM 741 C CA . ASP A 1 94 ? -7.744 12.710 13.718 1.00 76.75 94 ASP A CA 1
ATOM 742 C C . ASP A 1 94 ? -7.027 11.464 14.255 1.00 76.75 94 ASP A C 1
ATOM 744 O O . ASP A 1 94 ? -7.193 11.054 15.405 1.00 76.75 94 ASP A O 1
ATOM 748 N N . VAL A 1 95 ? -6.172 10.869 13.421 1.00 69.94 95 VAL A N 1
ATOM 749 C CA . VAL A 1 95 ? -5.416 9.661 13.764 1.00 69.94 95 VAL A CA 1
ATOM 750 C C . VAL A 1 95 ? -3.938 9.983 13.954 1.00 69.94 95 VAL A C 1
ATOM 752 O O . VAL A 1 95 ? -3.266 10.511 13.064 1.00 69.94 95 VAL A O 1
ATOM 755 N N . THR A 1 96 ? -3.402 9.565 15.103 1.00 67.12 96 THR A N 1
ATOM 756 C CA . THR A 1 96 ? -1.954 9.476 15.336 1.00 67.12 96 THR A CA 1
ATOM 757 C C . THR A 1 96 ? -1.536 8.010 15.216 1.00 67.12 96 THR A C 1
ATOM 759 O O . THR A 1 96 ? -2.092 7.149 15.904 1.00 67.12 96 THR A O 1
ATOM 762 N N . LEU A 1 97 ? -0.622 7.720 14.285 1.00 66.25 97 LEU A N 1
ATOM 763 C CA . LEU A 1 97 ? -0.062 6.380 14.090 1.00 66.25 97 LEU A CA 1
ATOM 764 C C . LEU A 1 97 ? 1.070 6.112 15.073 1.00 66.25 97 LEU A C 1
ATOM 766 O O . LEU A 1 97 ? 1.914 7.023 15.230 1.00 66.25 97 LEU A O 1
#